Protein AF-K0IJF4-F1 (afdb_monomer_lite)

pLDDT: mean 80.04, std 15.24, range [33.12, 97.0]

Foldseek 3Di:
DVVVVVVVVVVVVVVVVVVVVVPVPDPPDFDDPDDDDDPPVVVVVPDQWDFDFDFPDDDPFKTKTQTDGTDHNDDDRIDMDGHDPGPPDPDPDD

Sequence (94 aa):
MIRNGRLLFTLIITAILKSSLIFAIDTQAFACSYVGPRPPAQMMQESDAVFSGFVIAASNADATFSIENAWKGVSEEVVTLLSGPGDCSYIALK

Radius of gyration: 27.19 Å; chains: 1; bounding box: 48×24×81 Å

Organism: Nitrososphaera gargensis (strain Ga9.2) (NCBI:txid1237085)

Secondary structure (DSSP, 8-state):
--HHHHHHHHHHHHHHHHHGGGG-----------PPPPPHHHHHHH-S-EEEEEEEEE-SSEEEEEEEEEEES---SEEEEEPPSSTT------

Structure (mmCIF, N/CA/C/O backbone):
data_AF-K0IJF4-F1
#
_entry.id   AF-K0IJF4-F1
#
loop_
_atom_site.group_PDB
_atom_site.id
_atom_site.type_symbol
_atom_site.label_atom_id
_atom_site.label_alt_id
_atom_site.label_comp_id
_atom_site.label_asym_id
_atom_site.label_entity_id
_atom_site.label_seq_id
_atom_site.pdbx_PDB_ins_code
_atom_site.Cartn_x
_atom_site.Cartn_y
_atom_site.Cartn_z
_atom_site.occupancy
_atom_site.B_iso_or_equiv
_atom_site.auth_seq_id
_atom_site.auth_comp_id
_atom_site.auth_asym_id
_atom_site.auth_atom_id
_atom_site.pdbx_PDB_model_num
ATOM 1 N N . MET A 1 1 ? 31.000 -2.930 -64.374 1.00 53.97 1 MET A N 1
ATOM 2 C CA . MET A 1 1 ? 31.496 -3.202 -63.003 1.00 53.97 1 MET A CA 1
ATOM 3 C C . MET A 1 1 ? 30.863 -2.335 -61.893 1.00 53.97 1 MET A C 1
ATOM 5 O O . MET A 1 1 ? 31.148 -2.580 -60.734 1.00 53.97 1 MET A O 1
ATOM 9 N N . ILE A 1 2 ? 29.959 -1.383 -62.192 1.00 57.84 2 ILE A N 1
ATOM 10 C CA . ILE A 1 2 ? 29.377 -0.437 -61.200 1.00 57.84 2 ILE A CA 1
ATOM 11 C C . ILE A 1 2 ? 28.090 -0.979 -60.523 1.00 57.84 2 ILE A C 1
ATOM 13 O O . ILE A 1 2 ? 27.657 -0.496 -59.480 1.00 57.84 2 ILE A O 1
ATOM 17 N N . ARG A 1 3 ? 27.478 -2.031 -61.087 1.00 59.25 3 ARG A N 1
ATOM 18 C CA . ARG A 1 3 ? 26.168 -2.564 -60.661 1.00 59.25 3 ARG A CA 1
ATOM 19 C C . ARG A 1 3 ? 26.206 -3.324 -59.323 1.00 59.25 3 ARG A C 1
ATOM 21 O O . ARG A 1 3 ? 25.204 -3.342 -58.618 1.00 59.25 3 ARG A O 1
ATOM 28 N N . ASN A 1 4 ? 27.365 -3.864 -58.940 1.00 62.25 4 ASN A N 1
ATOM 29 C CA . ASN A 1 4 ? 27.524 -4.643 -57.704 1.00 62.25 4 ASN A CA 1
ATOM 30 C C . ASN A 1 4 ? 27.694 -3.756 -56.457 1.00 62.25 4 ASN A C 1
ATOM 32 O O . ASN A 1 4 ? 27.264 -4.142 -55.375 1.00 62.25 4 ASN A O 1
ATOM 36 N N . GLY A 1 5 ? 28.243 -2.542 -56.605 1.00 72.69 5 GLY A N 1
ATOM 37 C CA . GLY A 1 5 ? 28.438 -1.611 -55.485 1.00 72.69 5 GLY A CA 1
ATOM 38 C C . GLY A 1 5 ? 27.130 -1.028 -54.940 1.00 72.69 5 GLY A C 1
ATOM 39 O O . GLY A 1 5 ? 26.987 -0.857 -53.733 1.00 72.69 5 GLY A O 1
ATOM 40 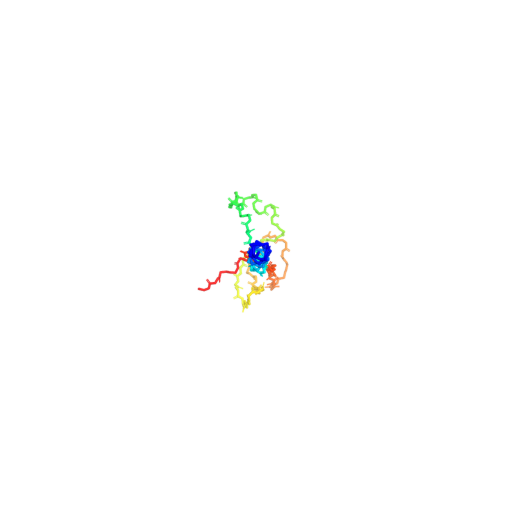N N . ARG A 1 6 ? 26.138 -0.795 -55.814 1.00 78.44 6 ARG A N 1
ATOM 41 C CA . ARG A 1 6 ? 24.805 -0.322 -55.401 1.00 78.44 6 ARG A CA 1
ATOM 42 C C . ARG A 1 6 ? 24.058 -1.367 -54.573 1.00 78.44 6 ARG A C 1
ATOM 44 O O . ARG A 1 6 ? 23.500 -1.016 -53.545 1.00 78.44 6 ARG A O 1
ATOM 51 N N . LEU A 1 7 ? 24.111 -2.638 -54.981 1.00 79.38 7 LEU A N 1
ATOM 52 C CA . LEU A 1 7 ? 23.482 -3.746 -54.251 1.00 79.38 7 LEU A CA 1
ATOM 53 C C . LEU A 1 7 ? 24.103 -3.942 -52.862 1.00 79.38 7 LEU A C 1
ATOM 55 O O . LEU A 1 7 ? 23.376 -4.110 -51.887 1.00 79.38 7 LEU A O 1
ATOM 59 N N . LEU A 1 8 ? 25.434 -3.857 -52.759 1.00 82.31 8 LEU A N 1
ATOM 60 C CA . LEU A 1 8 ? 26.136 -3.994 -51.482 1.00 82.31 8 LEU A CA 1
ATOM 61 C C . LEU A 1 8 ? 25.771 -2.860 -50.511 1.00 82.31 8 LEU A C 1
ATOM 63 O O . LEU A 1 8 ? 25.492 -3.105 -49.341 1.00 82.31 8 LEU A O 1
ATOM 67 N N . PHE A 1 9 ? 25.699 -1.626 -51.014 1.00 85.50 9 PHE A N 1
ATOM 68 C CA . PHE A 1 9 ? 25.337 -0.456 -50.217 1.00 85.50 9 PHE A CA 1
ATOM 69 C C . PHE A 1 9 ? 23.901 -0.538 -49.674 1.00 85.50 9 PHE A C 1
ATOM 71 O O . PHE A 1 9 ? 23.666 -0.267 -48.498 1.00 85.50 9 PHE A O 1
ATOM 78 N N . THR A 1 10 ? 22.940 -0.985 -50.491 1.00 87.62 10 THR A N 1
ATOM 79 C CA . THR A 1 10 ? 21.546 -1.158 -50.048 1.00 87.62 10 THR A CA 1
ATOM 80 C C . THR A 1 10 ? 21.410 -2.251 -48.985 1.00 87.62 10 THR A C 1
ATOM 82 O O . THR A 1 10 ? 20.653 -2.084 -48.027 1.00 87.62 10 THR A O 1
ATOM 85 N N . LEU A 1 11 ? 22.165 -3.349 -49.106 1.00 89.56 11 LEU A N 1
ATOM 86 C CA . LEU A 1 11 ? 22.173 -4.425 -48.108 1.00 89.56 11 LEU A CA 1
ATOM 87 C C . LEU A 1 11 ? 22.734 -3.951 -46.764 1.00 89.56 11 LEU A C 1
ATOM 89 O O . LEU A 1 11 ? 22.145 -4.251 -45.727 1.00 89.56 11 LEU A O 1
ATOM 93 N N . ILE A 1 12 ? 23.810 -3.159 -46.782 1.00 89.81 12 ILE A N 1
ATOM 94 C CA . ILE A 1 12 ? 24.414 -2.594 -45.568 1.00 89.81 12 ILE A CA 1
ATOM 95 C C . ILE A 1 12 ? 23.432 -1.652 -44.861 1.00 89.81 12 ILE A C 1
ATOM 97 O O . ILE A 1 12 ? 23.206 -1.801 -43.662 1.00 89.81 12 ILE A O 1
ATOM 101 N N . ILE A 1 13 ? 22.777 -0.741 -45.591 1.00 90.00 13 ILE A N 1
ATOM 102 C CA . ILE A 1 13 ? 21.781 0.174 -45.002 1.00 90.00 13 ILE A CA 1
ATOM 103 C C . ILE A 1 13 ? 20.609 -0.602 -44.397 1.00 90.00 13 ILE A C 1
ATOM 105 O O . ILE A 1 13 ? 20.186 -0.315 -43.279 1.00 90.00 13 ILE A O 1
ATOM 109 N N . THR A 1 14 ? 20.105 -1.616 -45.105 1.00 87.00 14 THR A N 1
ATOM 110 C CA . THR A 1 14 ? 18.974 -2.425 -44.628 1.00 87.00 14 THR A CA 1
ATOM 111 C C . THR A 1 14 ? 19.344 -3.220 -43.371 1.00 87.00 14 THR A C 1
ATOM 113 O O . THR A 1 14 ? 18.520 -3.358 -42.468 1.00 87.00 14 THR A O 1
ATOM 116 N N . ALA A 1 15 ? 20.579 -3.724 -43.283 1.00 87.06 15 ALA A N 1
ATOM 117 C CA . ALA A 1 15 ? 21.075 -4.434 -42.106 1.00 87.06 15 ALA A CA 1
ATOM 118 C C . ALA A 1 15 ? 21.214 -3.507 -40.886 1.00 87.06 15 ALA A C 1
ATOM 120 O O . ALA A 1 15 ? 20.771 -3.865 -39.795 1.00 87.06 15 ALA A O 1
ATOM 121 N N . ILE A 1 16 ? 21.749 -2.297 -41.081 1.00 85.81 16 ILE A N 1
ATOM 122 C CA . ILE A 1 16 ? 21.886 -1.291 -40.016 1.00 85.81 16 ILE A CA 1
ATOM 123 C C . ILE A 1 16 ? 20.506 -0.879 -39.486 1.00 85.81 16 ILE A C 1
ATOM 125 O O . ILE A 1 16 ? 20.293 -0.873 -38.276 1.00 85.81 16 ILE A O 1
ATOM 129 N N . LEU A 1 17 ? 19.542 -0.625 -40.379 1.00 83.56 17 LEU A N 1
ATOM 130 C CA . LEU A 1 17 ? 18.192 -0.197 -39.998 1.00 83.56 17 LEU A CA 1
ATOM 131 C C . LEU A 1 17 ? 17.425 -1.277 -39.215 1.00 83.56 17 LEU A C 1
ATOM 133 O O . LEU A 1 17 ? 16.656 -0.965 -38.311 1.00 83.56 17 LEU A O 1
ATOM 137 N N . LYS A 1 18 ? 17.637 -2.560 -39.538 1.00 80.88 18 LYS A N 1
ATOM 138 C CA . LYS A 1 18 ? 17.022 -3.677 -38.802 1.00 80.88 18 LYS A CA 1
ATOM 139 C C . LYS A 1 18 ? 17.676 -3.906 -37.439 1.00 80.88 18 LYS A C 1
ATOM 141 O O . LYS A 1 18 ? 16.980 -4.264 -36.495 1.00 80.88 18 LYS A O 1
ATOM 146 N N . SER A 1 19 ? 18.982 -3.663 -37.314 1.00 78.38 19 SER A N 1
ATOM 147 C CA . SER A 1 19 ? 19.706 -3.817 -36.047 1.00 78.38 19 SER A CA 1
ATOM 148 C C . SER A 1 19 ? 19.261 -2.814 -34.978 1.00 78.38 19 SER A C 1
ATOM 150 O O . SER A 1 19 ? 19.297 -3.144 -33.795 1.00 78.38 19 SER A O 1
ATOM 152 N N . SER A 1 20 ? 18.818 -1.613 -35.362 1.00 74.56 20 SER A N 1
ATOM 153 C CA . SER A 1 20 ? 18.335 -0.609 -34.403 1.00 74.56 20 SER A CA 1
ATOM 154 C C . SER A 1 20 ? 16.979 -0.947 -33.769 1.00 74.56 20 SER A C 1
ATOM 156 O O . SER A 1 20 ? 16.673 -0.408 -32.712 1.00 74.56 20 SER A O 1
ATOM 158 N N . LEU A 1 21 ? 16.181 -1.854 -34.352 1.00 67.75 21 LEU A N 1
ATOM 159 C CA . LEU A 1 21 ? 14.887 -2.257 -33.776 1.00 67.75 21 LEU A CA 1
ATOM 160 C C . LEU A 1 21 ? 15.018 -3.266 -32.623 1.00 67.75 21 LEU A C 1
ATOM 162 O O . LEU A 1 21 ? 14.072 -3.442 -31.863 1.00 67.75 21 LEU A O 1
ATOM 166 N N . ILE A 1 22 ? 16.175 -3.916 -32.466 1.00 69.62 22 ILE A N 1
ATOM 167 C CA . ILE A 1 22 ? 16.375 -4.965 -31.451 1.00 69.62 22 ILE A CA 1
ATOM 168 C C . ILE A 1 22 ? 16.565 -4.363 -30.044 1.00 69.62 22 ILE A C 1
ATOM 170 O O . ILE A 1 22 ? 16.363 -5.052 -29.052 1.00 69.62 22 ILE A O 1
ATOM 174 N N . PHE A 1 23 ? 16.886 -3.070 -29.937 1.00 63.81 23 PHE A N 1
ATOM 175 C CA . PHE A 1 23 ? 17.062 -2.384 -28.649 1.00 63.81 23 PHE A CA 1
ATOM 176 C C . PHE A 1 23 ? 15.779 -1.757 -28.082 1.00 63.81 23 PHE A C 1
ATOM 178 O O . PHE A 1 23 ? 15.811 -1.226 -26.977 1.00 63.81 23 PHE A O 1
ATOM 185 N N . ALA A 1 24 ? 14.645 -1.843 -28.784 1.00 62.56 24 ALA A N 1
ATOM 186 C CA . ALA A 1 24 ? 13.348 -1.362 -28.298 1.00 62.56 24 ALA A CA 1
ATOM 187 C C . ALA A 1 24 ? 12.591 -2.448 -27.508 1.00 62.56 24 ALA A C 1
ATOM 189 O O . ALA A 1 24 ? 11.396 -2.655 -27.708 1.00 62.56 24 ALA A O 1
ATOM 190 N N . ILE A 1 25 ? 13.297 -3.196 -26.654 1.00 64.44 25 ILE A N 1
ATOM 191 C CA . ILE A 1 25 ? 12.660 -4.167 -25.761 1.00 64.44 25 ILE A CA 1
ATOM 192 C C . ILE A 1 25 ? 12.032 -3.368 -24.623 1.00 64.44 25 ILE A C 1
ATOM 194 O O . ILE A 1 25 ? 12.742 -2.756 -23.828 1.00 64.44 25 ILE A O 1
ATOM 198 N N . ASP A 1 26 ? 10.702 -3.359 -24.607 1.00 59.50 26 ASP A N 1
ATOM 199 C CA . ASP A 1 26 ? 9.849 -2.673 -23.640 1.00 59.50 26 ASP A CA 1
ATOM 200 C C . ASP A 1 26 ? 10.282 -2.959 -22.195 1.00 59.50 26 ASP A C 1
ATOM 202 O O . ASP A 1 26 ? 10.018 -4.023 -21.627 1.00 59.50 26 ASP A O 1
ATOM 206 N N . THR A 1 27 ? 10.921 -1.979 -21.565 1.00 63.44 27 THR A N 1
ATOM 207 C CA . THR A 1 27 ? 10.885 -1.854 -20.112 1.00 63.44 27 THR A CA 1
ATOM 208 C C . THR A 1 27 ? 9.528 -1.252 -19.786 1.00 63.44 27 THR A C 1
ATOM 210 O O . THR A 1 27 ? 9.297 -0.089 -20.113 1.00 63.44 27 THR A O 1
ATOM 213 N N . GLN A 1 28 ? 8.620 -2.035 -19.198 1.00 64.00 28 GLN A N 1
ATOM 214 C CA . GLN A 1 28 ? 7.317 -1.528 -18.762 1.00 64.00 28 GLN A CA 1
ATOM 215 C C . GLN A 1 28 ? 7.532 -0.263 -17.921 1.00 64.00 28 GLN A C 1
ATOM 217 O O . GLN A 1 28 ? 8.113 -0.321 -16.839 1.00 64.00 28 GLN A O 1
ATOM 222 N N . ALA A 1 29 ? 7.130 0.889 -18.457 1.00 64.25 29 ALA A N 1
ATOM 223 C CA . ALA A 1 29 ? 7.173 2.145 -17.733 1.00 64.25 29 ALA A CA 1
ATOM 224 C C . ALA A 1 29 ? 5.937 2.197 -16.833 1.00 64.25 29 ALA A C 1
ATOM 226 O O . ALA A 1 29 ? 4.811 2.315 -17.318 1.00 64.25 29 ALA A O 1
ATOM 227 N N . PHE A 1 30 ? 6.144 2.079 -15.525 1.00 64.94 30 PHE A N 1
ATOM 228 C CA . PHE A 1 30 ? 5.083 2.260 -14.546 1.00 64.94 30 PHE A CA 1
ATOM 229 C C . PHE A 1 30 ? 4.946 3.758 -14.262 1.00 64.94 30 PHE A C 1
ATOM 231 O O . PHE A 1 30 ? 5.903 4.434 -13.897 1.00 64.94 30 PHE A O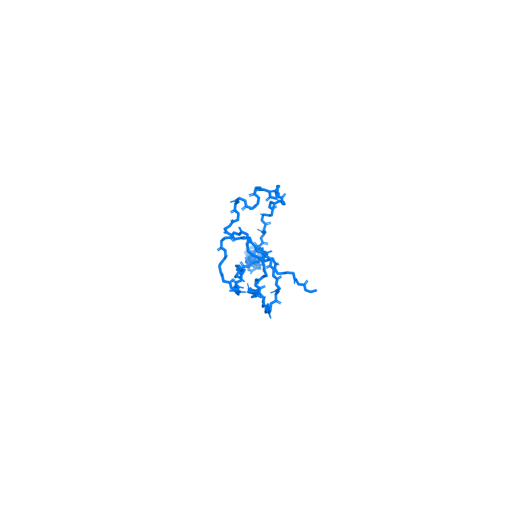 1
ATOM 238 N N . ALA A 1 31 ? 3.756 4.305 -14.491 1.00 64.25 31 ALA A N 1
ATOM 239 C CA . ALA A 1 31 ? 3.441 5.691 -14.177 1.00 64.25 31 ALA A CA 1
ATOM 240 C C . ALA A 1 31 ? 2.171 5.721 -13.330 1.00 64.25 31 ALA A C 1
ATOM 242 O O . ALA A 1 31 ? 1.096 5.331 -13.786 1.00 64.25 31 ALA A O 1
ATOM 243 N N . CYS A 1 32 ? 2.288 6.190 -12.091 1.00 72.19 32 CYS A N 1
ATOM 244 C CA . CYS A 1 32 ? 1.139 6.402 -11.223 1.00 72.19 32 CYS A CA 1
ATOM 245 C C . CYS A 1 32 ? 0.502 7.749 -11.540 1.00 72.19 32 CYS A C 1
ATOM 247 O O . CYS A 1 32 ? 1.134 8.796 -11.399 1.00 72.19 32 CYS A O 1
ATOM 249 N N . SER A 1 33 ? -0.770 7.737 -11.933 1.00 72.00 33 SER A N 1
ATOM 250 C CA . SER A 1 33 ? -1.563 8.963 -11.968 1.00 72.00 33 SER A CA 1
ATOM 251 C C . SER A 1 33 ? -2.024 9.267 -10.545 1.00 72.00 33 SER A C 1
ATOM 253 O O . SER A 1 33 ? -3.045 8.761 -10.082 1.00 72.00 33 SER A O 1
ATOM 255 N N . TYR A 1 34 ? -1.216 10.030 -9.809 1.00 72.88 34 TYR A N 1
ATOM 256 C CA . TYR A 1 34 ? -1.577 10.461 -8.465 1.00 72.88 34 TYR A CA 1
ATOM 257 C C . TYR A 1 34 ? -2.501 11.675 -8.542 1.00 72.88 34 TYR A C 1
ATOM 259 O O . TYR A 1 34 ? -2.107 12.753 -8.991 1.00 72.88 34 TYR A O 1
ATOM 267 N N . VAL A 1 35 ? -3.732 11.504 -8.071 1.00 74.69 35 VAL A N 1
ATOM 268 C CA . VAL A 1 35 ? -4.603 12.628 -7.734 1.00 74.69 35 VAL A CA 1
ATOM 269 C C . VAL A 1 35 ? -4.286 13.008 -6.292 1.00 74.69 35 VAL A C 1
ATOM 271 O O . VAL A 1 35 ? -4.303 12.152 -5.410 1.00 74.69 35 VAL A O 1
ATOM 274 N N . GLY A 1 36 ? -3.962 14.283 -6.069 1.00 81.69 36 GLY A N 1
ATOM 275 C CA . GLY A 1 36 ? -3.618 14.812 -4.750 1.00 81.69 36 GLY A CA 1
ATOM 276 C C . GLY A 1 36 ? -4.663 14.510 -3.666 1.00 81.69 36 GLY A C 1
ATOM 277 O O . GLY A 1 36 ? -5.804 14.146 -3.971 1.00 81.69 36 GLY A O 1
ATOM 278 N N . PRO A 1 37 ? -4.300 14.686 -2.385 1.00 84.94 37 PRO A N 1
ATOM 279 C CA . PRO A 1 37 ? -5.222 14.434 -1.289 1.00 84.94 37 PRO A CA 1
ATOM 280 C C . PRO A 1 37 ? -6.457 15.335 -1.409 1.00 84.94 37 PRO A C 1
ATOM 282 O O . PRO A 1 37 ? -6.360 16.542 -1.635 1.00 84.94 37 PRO A O 1
ATOM 285 N N . ARG A 1 38 ? -7.632 14.727 -1.244 1.00 90.25 38 ARG A N 1
ATOM 286 C CA . ARG A 1 38 ? -8.927 15.415 -1.173 1.00 90.25 38 ARG A CA 1
ATOM 287 C C . ARG A 1 38 ? -9.266 15.757 0.283 1.00 90.25 38 ARG A C 1
ATOM 289 O O . ARG A 1 38 ? -8.569 15.290 1.188 1.00 90.25 38 ARG A O 1
ATOM 296 N N . PRO A 1 39 ? -10.315 16.558 0.551 1.00 95.38 39 PRO A N 1
ATOM 297 C CA . PRO A 1 39 ? -10.718 16.872 1.918 1.00 95.38 39 PRO A CA 1
ATOM 298 C C . PRO A 1 39 ? -10.894 15.605 2.779 1.00 95.38 39 PRO A C 1
ATOM 300 O O . PRO A 1 39 ? -11.462 14.624 2.290 1.00 95.38 39 PRO A O 1
ATOM 303 N N . PRO A 1 40 ? -10.475 15.608 4.061 1.00 92.88 40 PRO A N 1
ATOM 304 C CA . PRO A 1 40 ? -10.497 14.413 4.910 1.00 92.88 40 PRO A CA 1
ATOM 305 C C . PRO A 1 40 ? -11.860 13.722 4.999 1.00 92.88 40 PRO A C 1
ATOM 307 O O . PRO A 1 40 ? -11.928 12.498 4.973 1.00 92.88 40 PRO A O 1
ATOM 310 N N . ALA A 1 41 ? -12.948 14.496 5.040 1.00 94.88 41 ALA A N 1
ATOM 311 C CA . ALA A 1 41 ? -14.307 13.956 5.067 1.00 94.88 41 ALA A CA 1
ATOM 312 C C . ALA A 1 41 ? -14.631 13.126 3.813 1.00 94.88 41 ALA A C 1
ATOM 314 O O . ALA A 1 41 ? -15.218 12.053 3.920 1.00 94.88 41 ALA A O 1
ATOM 315 N N . GLN A 1 42 ? -14.195 13.590 2.638 1.00 94.88 42 GLN A N 1
ATOM 316 C CA . GLN A 1 42 ? -14.386 12.869 1.382 1.00 94.88 42 GLN A CA 1
ATOM 317 C C . GLN A 1 42 ? -13.543 11.591 1.351 1.00 94.88 42 GLN A C 1
ATOM 319 O O . GLN A 1 42 ? -14.052 10.526 1.021 1.00 94.88 42 GLN A O 1
ATOM 324 N N . MET A 1 43 ? -12.273 11.678 1.753 1.00 91.25 43 MET A N 1
ATOM 325 C CA . MET A 1 43 ? -11.391 10.510 1.826 1.00 91.25 43 MET A CA 1
ATOM 326 C C . MET A 1 43 ? -11.951 9.450 2.786 1.00 91.25 43 MET A C 1
ATOM 328 O O . MET A 1 43 ? -12.046 8.287 2.425 1.00 91.25 43 MET A O 1
ATOM 332 N N . MET A 1 44 ? -12.414 9.849 3.974 1.00 93.00 44 MET A N 1
ATOM 333 C CA . MET A 1 44 ? -13.032 8.942 4.950 1.00 93.00 44 MET A CA 1
ATOM 334 C C . MET A 1 44 ? -14.327 8.299 4.427 1.00 93.00 44 MET A C 1
ATOM 336 O O . MET A 1 44 ? -14.607 7.128 4.702 1.00 93.00 44 MET A O 1
ATOM 340 N N . GLN A 1 45 ? -15.133 9.049 3.672 1.00 94.62 45 GLN A N 1
ATOM 341 C CA . GLN A 1 45 ? -16.355 8.522 3.072 1.00 94.62 45 GLN A CA 1
ATOM 342 C C . GLN A 1 45 ? -16.052 7.473 1.997 1.00 94.62 45 GLN A C 1
ATOM 344 O O . GLN A 1 45 ? -16.744 6.457 1.940 1.00 94.62 45 GLN A O 1
ATOM 349 N N . GLU A 1 46 ? -15.019 7.696 1.191 1.00 92.69 46 GLU A N 1
ATOM 350 C CA . GLU A 1 46 ? -14.675 6.841 0.055 1.00 92.69 46 GLU A CA 1
ATOM 351 C C . GLU A 1 46 ? -13.775 5.651 0.414 1.00 92.69 46 GLU A C 1
ATOM 353 O O . GLU A 1 46 ? -13.791 4.658 -0.302 1.00 92.69 46 GLU A O 1
ATOM 358 N N . SER A 1 47 ? -13.028 5.706 1.520 1.00 92.31 47 SER A N 1
ATOM 359 C CA . SER A 1 47 ? -12.203 4.580 1.976 1.00 92.31 47 SER A CA 1
ATOM 360 C C . SER A 1 47 ? -13.046 3.415 2.488 1.00 92.31 47 SER A C 1
ATOM 362 O O . SER A 1 47 ? -13.956 3.632 3.282 1.00 92.31 47 SER A O 1
ATOM 364 N N . ASP A 1 48 ? -12.696 2.175 2.159 1.00 93.19 48 ASP A N 1
ATOM 365 C CA . ASP A 1 48 ? -13.352 0.994 2.743 1.00 93.19 48 ASP A CA 1
ATOM 366 C C . ASP A 1 48 ? -12.992 0.804 4.223 1.00 93.19 48 ASP A C 1
ATOM 368 O O . ASP A 1 48 ? -13.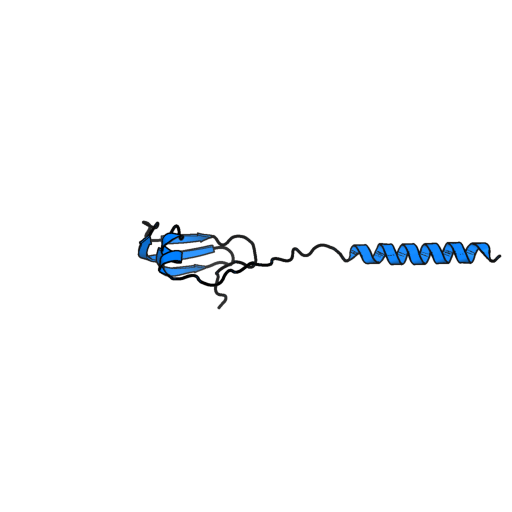836 0.406 5.024 1.00 93.19 48 ASP A O 1
ATOM 372 N N . ALA A 1 49 ? -11.763 1.169 4.600 1.00 93.06 49 ALA A N 1
ATOM 373 C CA . ALA A 1 49 ? -11.212 1.030 5.942 1.00 93.06 49 ALA A CA 1
ATOM 374 C C . ALA A 1 49 ? -10.497 2.310 6.407 1.00 93.06 49 ALA A C 1
ATOM 376 O O . ALA A 1 49 ? -9.809 2.967 5.626 1.00 93.06 49 ALA A O 1
ATOM 377 N N . VAL A 1 50 ? -10.640 2.656 7.692 1.00 94.31 50 VAL A N 1
ATOM 378 C CA . VAL A 1 50 ? -9.930 3.773 8.340 1.00 94.31 50 VAL A CA 1
ATOM 379 C C . VAL A 1 50 ? -9.549 3.357 9.755 1.00 94.31 50 VAL A C 1
ATOM 381 O O . VAL A 1 50 ? -10.425 3.093 10.579 1.00 94.31 50 VAL A O 1
ATOM 384 N N . PHE A 1 51 ? -8.251 3.318 10.043 1.00 95.12 51 PHE A N 1
ATOM 385 C CA . PHE A 1 51 ? -7.703 2.896 11.330 1.00 95.12 51 PHE A CA 1
ATOM 386 C C . PHE A 1 51 ? -6.362 3.581 11.627 1.00 95.12 51 PHE A C 1
ATOM 388 O O . PHE A 1 51 ? -5.728 4.142 10.733 1.00 95.12 51 PHE A O 1
ATOM 395 N N . SER A 1 52 ? -5.932 3.534 12.886 1.00 95.88 52 SER A N 1
ATOM 396 C CA . SER A 1 52 ? -4.583 3.874 13.338 1.00 95.88 52 SER A CA 1
ATOM 397 C C . SER A 1 52 ? -3.957 2.662 14.005 1.00 95.88 52 SER A C 1
ATOM 399 O O . SER A 1 52 ? -4.660 1.801 14.536 1.00 95.88 52 SER A O 1
ATOM 401 N N . GLY A 1 53 ? -2.633 2.590 13.989 1.00 94.44 53 GLY A N 1
ATOM 402 C CA . GLY A 1 53 ? -1.915 1.464 14.554 1.00 94.44 53 GLY A CA 1
ATOM 403 C C . GLY A 1 53 ? -0.423 1.530 14.278 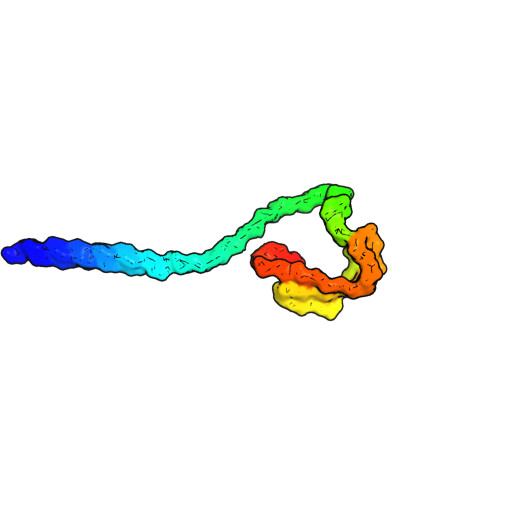1.00 94.44 53 GLY A C 1
ATOM 404 O O . GLY A 1 53 ? 0.095 2.537 13.790 1.00 94.44 53 GLY A O 1
ATOM 405 N N . PHE A 1 54 ? 0.255 0.426 14.559 1.00 94.69 54 PHE A N 1
ATOM 406 C CA . PHE A 1 54 ? 1.698 0.292 14.406 1.00 94.69 54 PHE A CA 1
ATOM 407 C C . PHE A 1 54 ? 2.031 -0.768 13.366 1.00 94.69 54 PHE A C 1
ATOM 409 O O . PHE A 1 54 ? 1.429 -1.840 13.351 1.00 94.69 54 PHE A O 1
ATOM 416 N N . VAL A 1 55 ? 3.024 -0.491 12.522 1.00 93.19 55 VAL A N 1
ATOM 417 C CA . VAL A 1 55 ? 3.592 -1.501 11.624 1.00 93.19 55 VAL A CA 1
ATOM 418 C C . VAL A 1 55 ? 4.363 -2.509 12.470 1.00 93.19 55 VAL A C 1
ATOM 420 O O . VAL A 1 55 ? 5.316 -2.140 13.155 1.00 93.19 55 VAL A O 1
ATOM 423 N N . ILE A 1 56 ? 3.962 -3.775 12.413 1.00 95.12 56 ILE A N 1
ATOM 424 C CA . ILE A 1 56 ? 4.629 -4.875 13.124 1.00 95.12 56 ILE A CA 1
ATOM 425 C C . ILE A 1 56 ? 5.503 -5.722 12.195 1.00 95.12 56 ILE A C 1
ATOM 427 O O . ILE A 1 56 ? 6.473 -6.325 12.648 1.00 95.12 56 ILE A O 1
ATOM 431 N N . ALA A 1 57 ? 5.203 -5.735 10.895 1.00 90.06 57 ALA A N 1
ATOM 432 C CA . ALA A 1 57 ? 6.039 -6.344 9.866 1.00 90.06 57 ALA A CA 1
ATOM 433 C C . ALA A 1 57 ? 5.877 -5.596 8.538 1.00 90.06 57 ALA A C 1
ATOM 435 O O . ALA A 1 57 ? 4.794 -5.104 8.231 1.00 90.06 57 ALA A O 1
ATOM 436 N N . ALA A 1 58 ? 6.941 -5.518 7.739 1.00 87.12 58 ALA A N 1
ATOM 437 C CA . ALA A 1 58 ? 6.895 -4.944 6.399 1.00 87.12 58 ALA A CA 1
ATOM 438 C C . ALA A 1 58 ? 7.830 -5.703 5.455 1.00 87.12 58 ALA A C 1
ATOM 440 O O . ALA A 1 58 ? 8.925 -6.120 5.836 1.00 87.12 58 ALA A O 1
ATOM 441 N N . SER A 1 59 ? 7.386 -5.863 4.217 1.00 83.00 59 SER A N 1
ATOM 442 C CA . SER A 1 59 ? 8.128 -6.410 3.086 1.00 83.00 59 SER A CA 1
ATOM 443 C C . SER A 1 59 ? 7.987 -5.463 1.892 1.00 83.00 59 SER A C 1
ATOM 445 O O . SER A 1 59 ? 7.320 -4.440 1.990 1.00 83.00 59 SER A O 1
ATOM 447 N N . ASN A 1 60 ? 8.592 -5.800 0.752 1.00 74.62 60 ASN A N 1
ATOM 448 C CA . ASN A 1 60 ? 8.481 -4.980 -0.460 1.00 74.62 60 ASN A CA 1
ATOM 449 C C . ASN A 1 60 ? 7.070 -4.971 -1.076 1.00 74.62 60 ASN A C 1
ATOM 451 O O . ASN A 1 60 ? 6.787 -4.102 -1.893 1.00 74.62 60 ASN A O 1
ATOM 455 N N . ALA A 1 61 ? 6.220 -5.940 -0.728 1.00 77.69 61 ALA A N 1
ATOM 456 C CA . ALA A 1 61 ? 4.866 -6.067 -1.269 1.00 77.69 61 ALA A CA 1
ATOM 457 C C . ALA A 1 61 ? 3.793 -5.794 -0.208 1.00 77.69 61 ALA A C 1
ATOM 459 O O . ALA A 1 61 ? 2.776 -5.175 -0.505 1.00 77.69 61 ALA A O 1
ATOM 460 N N . ASP A 1 62 ? 4.047 -6.194 1.038 1.00 84.00 62 ASP A N 1
ATOM 461 C CA . ASP A 1 62 ? 3.015 -6.266 2.069 1.00 84.00 62 ASP A CA 1
ATOM 462 C C . ASP A 1 62 ? 3.482 -5.634 3.380 1.00 84.00 62 ASP A C 1
ATOM 464 O O . ASP A 1 62 ? 4.656 -5.747 3.751 1.00 84.00 62 ASP A O 1
ATOM 468 N N . ALA A 1 63 ? 2.550 -5.035 4.119 1.00 87.88 63 ALA A N 1
ATOM 469 C CA . ALA A 1 63 ? 2.783 -4.510 5.460 1.00 87.88 63 ALA A CA 1
ATOM 470 C C . ALA A 1 63 ? 1.697 -4.978 6.433 1.00 87.88 63 ALA A C 1
ATOM 472 O O . ALA A 1 63 ? 0.504 -4.863 6.160 1.00 87.88 63 ALA A O 1
ATOM 473 N N . THR A 1 64 ? 2.108 -5.477 7.593 1.00 91.94 64 THR A N 1
ATOM 474 C CA . THR A 1 64 ? 1.218 -5.935 8.660 1.00 91.94 64 THR A CA 1
ATOM 475 C C . THR A 1 64 ? 1.160 -4.887 9.764 1.00 91.94 64 THR A C 1
ATOM 477 O O . THR A 1 64 ? 2.194 -4.439 10.267 1.00 91.94 64 THR A O 1
ATOM 480 N N . PHE A 1 65 ? -0.054 -4.527 10.163 1.00 94.00 65 PHE A N 1
ATOM 481 C CA . PHE A 1 65 ? -0.356 -3.523 11.173 1.00 94.00 65 PHE A CA 1
ATOM 482 C C . PHE A 1 65 ? -1.041 -4.160 12.377 1.00 94.00 65 PHE A C 1
ATOM 484 O O . PHE A 1 65 ? -1.963 -4.953 12.206 1.00 94.00 65 PHE A O 1
ATOM 491 N N . SER A 1 66 ? -0.627 -3.763 13.578 1.00 96.38 66 SER A N 1
ATOM 492 C CA . SER A 1 66 ? -1.413 -3.918 14.803 1.00 96.38 66 SER A CA 1
ATOM 493 C C . SER A 1 66 ? -2.298 -2.688 14.958 1.00 96.38 66 SER A C 1
ATOM 495 O O . SER A 1 66 ? -1.785 -1.570 15.024 1.00 96.38 66 SER A O 1
ATOM 497 N N . ILE A 1 67 ? -3.608 -2.887 15.007 1.00 96.00 67 ILE A N 1
ATOM 498 C CA . ILE A 1 67 ? -4.614 -1.829 15.072 1.00 96.00 67 ILE A CA 1
ATOM 499 C C . ILE A 1 67 ? -4.750 -1.324 16.510 1.00 96.00 67 ILE A C 1
ATOM 501 O O . ILE A 1 67 ? -4.878 -2.109 17.442 1.00 96.00 67 ILE A O 1
ATOM 505 N N . GLU A 1 68 ? -4.727 -0.005 16.682 1.00 97.00 68 GLU A N 1
ATOM 506 C CA . GLU A 1 68 ? -4.979 0.672 17.959 1.00 97.00 68 GLU A CA 1
ATOM 507 C C . GLU A 1 68 ? -6.393 1.262 17.995 1.00 97.00 68 GLU A C 1
ATOM 509 O O . GLU A 1 68 ? -7.124 1.073 18.961 1.00 97.00 68 GLU A O 1
ATOM 514 N N . ASN A 1 69 ? -6.797 1.953 16.923 1.00 96.69 69 ASN A N 1
ATOM 515 C CA . ASN A 1 69 ? -8.140 2.507 16.776 1.00 96.69 69 ASN A CA 1
ATOM 516 C C . ASN A 1 69 ? -8.675 2.202 15.380 1.00 96.69 69 ASN A C 1
ATOM 518 O O . ASN A 1 69 ? -7.963 2.376 14.395 1.00 96.69 69 ASN A O 1
ATOM 522 N N . ALA A 1 70 ? -9.944 1.816 15.280 1.00 95.88 70 ALA A N 1
ATOM 523 C CA . ALA A 1 70 ? -10.635 1.639 14.009 1.00 95.88 70 ALA A CA 1
ATOM 524 C C . ALA A 1 70 ? -11.869 2.546 13.961 1.00 95.88 70 ALA A C 1
ATOM 526 O O . ALA A 1 70 ? -12.704 2.534 14.863 1.00 95.88 70 ALA A O 1
ATOM 527 N N . TRP A 1 71 ? -11.983 3.332 12.892 1.00 95.38 71 TRP A N 1
ATOM 528 C CA . TRP A 1 71 ? -13.124 4.215 12.635 1.00 95.38 71 TRP A CA 1
ATOM 529 C C . TRP A 1 71 ? -14.040 3.682 11.532 1.00 95.38 71 TRP A C 1
ATOM 531 O O . TRP A 1 71 ? -15.205 4.071 11.473 1.00 95.38 71 TRP A O 1
ATOM 541 N N . LYS A 1 72 ? -13.533 2.813 10.644 1.00 94.56 72 LYS A N 1
ATOM 542 C CA . LYS A 1 72 ? -14.309 2.231 9.541 1.00 94.56 72 LYS A CA 1
ATOM 543 C C . LYS A 1 72 ? -13.717 0.904 9.066 1.00 94.56 72 LYS A C 1
ATOM 545 O O . LYS A 1 72 ? -12.500 0.795 8.949 1.00 94.56 72 LYS A O 1
ATOM 550 N N . GLY A 1 73 ? -14.584 -0.058 8.744 1.00 90.31 73 GLY A N 1
ATOM 551 C CA . GLY A 1 73 ? -14.285 -1.216 7.886 1.00 90.31 73 GLY A CA 1
ATOM 552 C C . GLY A 1 73 ? -13.362 -2.305 8.434 1.00 90.31 73 GLY A C 1
ATOM 553 O O . GLY A 1 73 ? -13.254 -3.346 7.799 1.00 90.31 73 GLY A O 1
ATOM 554 N N . VAL A 1 74 ? -12.721 -2.097 9.584 1.00 92.50 74 VAL A N 1
ATOM 555 C CA . VAL A 1 74 ? -11.811 -3.065 10.213 1.00 92.50 74 VAL A CA 1
ATOM 556 C C . VAL A 1 74 ? -12.354 -3.455 11.576 1.00 92.50 74 VAL A C 1
ATOM 558 O O . VAL A 1 74 ? -12.753 -2.588 12.355 1.00 92.50 74 VAL A O 1
ATOM 561 N N . SER A 1 75 ? -12.364 -4.756 11.852 1.00 90.69 75 SER A N 1
ATOM 562 C CA . SER A 1 75 ? -12.774 -5.322 13.145 1.00 90.69 75 SER A CA 1
ATOM 563 C C . SER A 1 75 ? -11.669 -6.141 13.816 1.00 90.69 75 SER A C 1
ATOM 565 O O . SER A 1 75 ? -11.770 -6.491 14.988 1.00 90.69 75 SER A O 1
ATOM 567 N N . GLU A 1 76 ? -10.612 -6.431 13.069 1.00 92.19 76 GLU A N 1
ATOM 568 C CA . GLU A 1 76 ? -9.475 -7.237 13.457 1.00 92.19 76 GLU A CA 1
ATOM 569 C C . GLU A 1 76 ? -8.421 -6.399 14.190 1.00 92.19 76 GLU A C 1
ATOM 571 O O . GLU A 1 76 ? -8.156 -5.250 13.839 1.00 92.19 76 GLU A O 1
ATOM 576 N N . GLU A 1 77 ? -7.755 -7.006 15.173 1.00 93.38 77 GLU A N 1
ATOM 577 C CA . GLU A 1 77 ? -6.624 -6.386 15.882 1.00 93.38 77 GLU A CA 1
ATOM 578 C C . GLU A 1 77 ? -5.355 -6.326 15.018 1.00 93.38 77 GLU A C 1
ATOM 580 O O . GLU A 1 77 ? -4.443 -5.548 15.294 1.00 93.38 77 GLU A O 1
ATOM 585 N N . VAL A 1 78 ? -5.288 -7.144 13.962 1.00 93.25 78 VAL A N 1
ATOM 586 C CA . VAL A 1 78 ? -4.155 -7.219 13.038 1.00 93.25 78 VAL A CA 1
ATOM 587 C C . VAL A 1 78 ? -4.663 -7.253 11.603 1.00 93.25 78 VAL A C 1
ATOM 589 O O . VAL A 1 78 ? -5.487 -8.094 11.252 1.00 93.25 78 VAL A O 1
ATOM 592 N N . VAL A 1 79 ? -4.126 -6.374 10.757 1.00 93.31 79 VAL A N 1
ATOM 593 C CA . VAL A 1 79 ? -4.467 -6.293 9.330 1.00 93.31 79 VAL A CA 1
ATOM 594 C C . VAL A 1 79 ? -3.199 -6.354 8.493 1.00 93.31 79 VAL A C 1
ATOM 596 O O . VAL A 1 79 ? -2.193 -5.732 8.824 1.00 93.31 79 VAL A O 1
ATOM 599 N N . THR A 1 80 ? -3.246 -7.089 7.383 1.00 90.88 80 THR A N 1
ATOM 600 C CA . THR A 1 80 ? -2.182 -7.074 6.372 1.00 90.88 80 THR A CA 1
ATOM 601 C C . THR A 1 80 ? -2.648 -6.263 5.171 1.00 90.88 80 THR A C 1
ATOM 603 O O . THR A 1 80 ? -3.659 -6.587 4.554 1.00 90.88 80 THR A O 1
ATOM 606 N N . LEU A 1 81 ? -1.916 -5.199 4.853 1.00 87.56 81 LEU A N 1
ATOM 607 C CA . LEU A 1 81 ? -2.097 -4.401 3.651 1.00 87.56 81 LEU A CA 1
ATOM 608 C C . LEU A 1 81 ? -1.248 -4.996 2.531 1.00 87.56 81 LEU A C 1
ATOM 610 O O . LEU A 1 81 ? -0.024 -5.051 2.648 1.00 87.56 81 LEU A O 1
ATOM 614 N N . LEU A 1 82 ? -1.908 -5.412 1.453 1.00 84.25 82 LEU A N 1
ATOM 615 C CA . LEU A 1 82 ? -1.258 -5.835 0.218 1.00 84.25 82 LEU A CA 1
ATOM 616 C C . LEU A 1 82 ? -1.092 -4.606 -0.679 1.00 84.25 82 LEU A C 1
ATOM 618 O O . LEU A 1 82 ? -2.082 -3.949 -1.011 1.00 84.25 82 LEU A O 1
ATOM 622 N N . SER A 1 83 ? 0.135 -4.287 -1.084 1.00 73.88 83 SER A N 1
ATOM 623 C CA . SER A 1 83 ? 0.374 -3.316 -2.154 1.00 73.88 83 SER A CA 1
ATOM 624 C C . SER A 1 83 ? 0.544 -4.065 -3.476 1.00 73.88 83 SER A C 1
ATOM 626 O O . SER A 1 83 ? 1.271 -5.053 -3.567 1.00 73.88 83 SER A O 1
ATOM 628 N N . GLY A 1 84 ? -0.203 -3.650 -4.502 1.00 62.62 84 GLY A N 1
ATOM 629 C CA . GLY A 1 84 ? -0.123 -4.276 -5.822 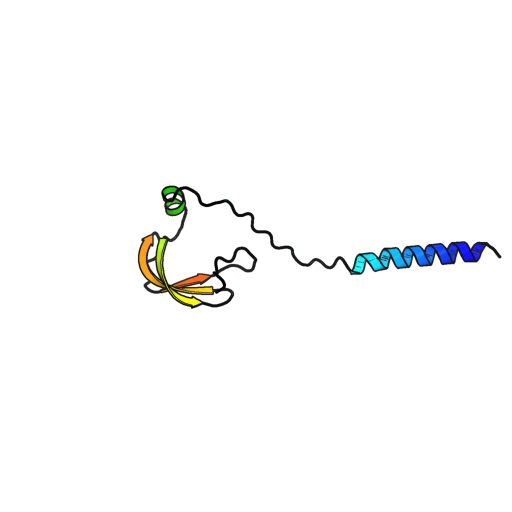1.00 62.62 84 GLY A CA 1
ATOM 630 C C . GLY A 1 84 ? 1.262 -4.094 -6.464 1.00 62.62 84 GLY A C 1
ATOM 631 O O . GLY A 1 84 ? 2.000 -3.184 -6.086 1.00 62.62 84 GLY A O 1
ATOM 632 N N . PRO A 1 85 ? 1.624 -4.922 -7.460 1.00 54.44 85 PRO A N 1
ATOM 633 C CA . PRO A 1 85 ? 2.878 -4.751 -8.191 1.00 54.44 85 PRO A CA 1
ATOM 634 C C . PRO A 1 85 ? 2.908 -3.391 -8.920 1.00 54.44 85 PRO A C 1
ATOM 636 O O . PRO A 1 85 ? 2.042 -3.125 -9.753 1.00 54.44 85 PRO A O 1
ATOM 639 N N . GLY A 1 86 ? 3.903 -2.542 -8.623 1.00 57.19 86 GLY A N 1
ATOM 640 C CA . GLY A 1 86 ? 4.171 -1.276 -9.329 1.00 57.19 86 GLY A CA 1
ATOM 641 C C . GLY A 1 86 ? 4.519 -0.080 -8.425 1.00 57.19 86 GLY A C 1
ATOM 642 O O . GLY A 1 86 ? 4.438 -0.156 -7.201 1.00 57.19 86 GLY A O 1
ATOM 643 N N . ASP A 1 87 ? 4.871 1.052 -9.048 1.00 55.28 87 ASP A N 1
ATOM 644 C CA . ASP A 1 87 ? 5.349 2.297 -8.405 1.00 55.28 87 ASP A CA 1
ATOM 645 C C . ASP A 1 87 ? 4.295 3.053 -7.563 1.00 55.28 87 ASP A C 1
ATOM 647 O O . ASP A 1 87 ? 4.568 4.140 -7.057 1.00 55.28 87 ASP A O 1
ATOM 651 N N . CYS A 1 88 ? 3.081 2.507 -7.392 1.00 63.50 88 CYS A N 1
ATOM 652 C CA . CYS A 1 88 ? 2.018 3.129 -6.580 1.00 63.50 88 CYS A CA 1
ATOM 653 C C . CYS A 1 88 ? 1.928 2.506 -5.179 1.00 63.50 88 CYS A C 1
ATOM 655 O O . CYS A 1 88 ? 0.907 2.616 -4.497 1.00 63.50 88 CYS A O 1
ATOM 657 N N . SER A 1 89 ? 2.991 1.812 -4.775 1.00 61.94 89 SER A N 1
ATOM 658 C CA . SER A 1 89 ? 3.181 1.303 -3.427 1.00 61.94 89 SER A CA 1
ATOM 659 C C . SER A 1 89 ? 3.292 2.464 -2.434 1.00 61.94 89 SER A C 1
ATOM 661 O O . SER A 1 89 ? 4.071 3.396 -2.616 1.00 61.94 89 SER A O 1
ATOM 663 N N . TYR A 1 90 ? 2.515 2.394 -1.354 1.00 60.28 90 TYR A N 1
ATOM 664 C CA . TYR A 1 90 ? 2.562 3.347 -0.238 1.00 60.28 90 TYR A CA 1
ATOM 665 C C . TYR A 1 90 ? 3.652 3.002 0.790 1.00 60.28 90 TYR A C 1
ATOM 667 O O . TYR A 1 90 ? 3.658 3.553 1.893 1.00 60.28 90 TYR A O 1
ATOM 675 N N . ILE A 1 91 ? 4.564 2.078 0.470 1.00 55.50 91 ILE A N 1
ATOM 676 C CA . ILE A 1 91 ? 5.604 1.660 1.407 1.00 55.50 91 ILE A CA 1
ATOM 677 C C . ILE A 1 91 ? 6.668 2.755 1.457 1.00 55.50 91 ILE A C 1
ATOM 679 O O . ILE A 1 91 ? 7.478 2.917 0.546 1.00 55.50 91 ILE A O 1
ATOM 683 N N . ALA A 1 92 ? 6.657 3.512 2.553 1.00 42.88 92 ALA A N 1
ATOM 684 C CA . ALA A 1 92 ? 7.740 4.406 2.922 1.00 42.88 92 ALA A CA 1
ATOM 685 C C . ALA A 1 92 ? 9.033 3.586 3.055 1.00 42.88 92 ALA A C 1
ATOM 687 O O . ALA A 1 92 ? 9.239 2.872 4.038 1.00 42.88 92 ALA A O 1
ATOM 688 N N . LEU A 1 93 ? 9.893 3.667 2.039 1.00 38.19 93 LEU A N 1
ATOM 689 C CA . LEU A 1 93 ? 11.287 3.276 2.173 1.00 38.19 93 LEU A CA 1
ATOM 690 C C . LEU A 1 93 ? 11.928 4.181 3.231 1.00 38.19 93 LEU A C 1
ATOM 692 O O . LEU A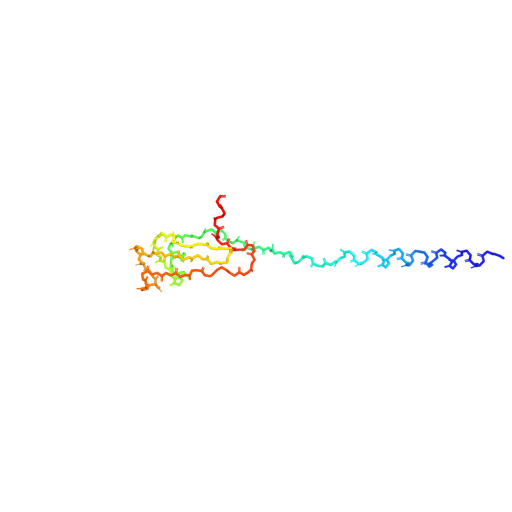 1 93 ? 11.716 5.393 3.246 1.00 38.19 93 LEU A O 1
ATOM 696 N N . LYS A 1 94 ? 12.643 3.522 4.138 1.00 33.12 94 LYS A N 1
ATOM 697 C CA . LYS A 1 94 ? 13.401 4.090 5.249 1.00 33.12 94 LYS A CA 1
ATOM 698 C C . LYS A 1 94 ? 14.387 5.169 4.805 1.00 33.12 94 LYS A C 1
ATOM 700 O O . LYS A 1 94 ? 15.003 4.980 3.733 1.00 33.12 94 LYS A O 1
#